Protein AF-A0A6G2BEC1-F1 (afdb_monomer)

pLDDT: mean 71.06, std 17.87, range [38.22, 97.0]

Solvent-accessible surface area (backbone atoms only — not comparable to full-atom values): 9741 Å² total; per-residue (Å²): 133,84,81,59,76,64,67,96,44,61,71,47,53,43,40,45,74,67,44,80,88,47,57,68,67,58,28,52,50,27,42,54,54,52,52,55,36,62,70,70,45,66,84,81,49,93,84,61,87,52,96,87,49,75,90,72,86,74,80,74,70,57,98,81,68,66,78,79,76,68,83,89,60,81,77,82,73,84,71,79,84,70,81,82,57,78,73,52,73,77,75,65,71,73,71,75,52,102,78,76,65,60,78,95,45,37,67,61,53,50,7,46,52,40,38,52,41,49,74,70,67,50,54,59,65,59,49,4,60,76,69,72,50,50,51,66,56,39,50,52,26,31,52,52,39,50,53,55,61,76,75,103

Organism: NCBI:txid2569853

Mean predicted aligned error: 18.86 Å

Foldseek 3Di:
DDDQLCPPPVVLVCLQPPPPVDDPVSNVVSVVVVVVSVVPGDPPHLPDDDPPDDDDPDPPQPPPDDPPPPVPDDDDPPDPDDPDDPVVVVVPPPCPDPPDDDPVCPLVVLLVQLLVCVVVVHDLVVSCVVSVHDSVSSVVSPVVNVVVVVVD

Radius of gyration: 20.48 Å; Cα contacts (8 Å, |Δi|>4): 70; chains: 1; bounding box: 47×39×51 Å

Structure (mmCIF, N/CA/C/O backbone):
data_AF-A0A6G2BEC1-F1
#
_entry.id   AF-A0A6G2BEC1-F1
#
loop_
_atom_site.group_PDB
_atom_site.id
_atom_site.type_symbol
_atom_site.label_atom_id
_atom_site.label_alt_id
_atom_site.label_comp_id
_atom_site.label_asym_id
_atom_site.label_entity_id
_atom_site.label_seq_id
_atom_site.pdbx_PDB_ins_code
_atom_site.Cartn_x
_atom_site.Cartn_y
_atom_site.Cartn_z
_atom_site.occupancy
_atom_site.B_iso_or_equiv
_atom_site.auth_seq_id
_atom_site.auth_comp_id
_atom_site.auth_asym_id
_atom_site.auth_atom_id
_atom_site.pdbx_PDB_model_num
ATOM 1 N N . MET A 1 1 ? -15.471 -15.749 -21.052 1.00 51.75 1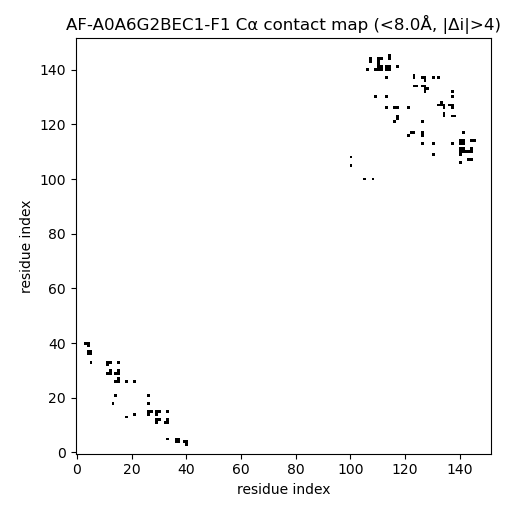 MET A N 1
ATOM 2 C CA . MET A 1 1 ? -14.746 -14.641 -20.395 1.00 51.75 1 MET A CA 1
ATOM 3 C C . MET A 1 1 ? -13.884 -13.970 -21.446 1.00 51.75 1 MET A C 1
ATOM 5 O O . MET A 1 1 ? -13.100 -14.661 -22.083 1.00 51.75 1 MET A O 1
ATOM 9 N N . THR A 1 2 ? -14.084 -12.681 -21.705 1.00 59.41 2 THR A N 1
ATOM 10 C CA . THR A 1 2 ? -13.278 -11.936 -22.682 1.00 59.41 2 THR A CA 1
ATOM 11 C C . THR A 1 2 ? -11.898 -11.697 -22.080 1.00 59.41 2 THR A C 1
ATOM 13 O O . THR A 1 2 ? -11.799 -11.096 -21.013 1.00 59.41 2 THR A O 1
ATOM 16 N N . ALA A 1 3 ? -10.842 -12.207 -22.717 1.00 72.00 3 ALA A N 1
ATOM 17 C CA . ALA A 1 3 ? -9.478 -11.993 -22.247 1.00 72.00 3 ALA A CA 1
ATOM 18 C C . ALA A 1 3 ? -9.148 -10.494 -22.296 1.00 72.00 3 ALA A C 1
ATOM 20 O O . ALA A 1 3 ? -9.329 -9.850 -23.332 1.00 72.00 3 ALA A O 1
ATOM 21 N N . LEU A 1 4 ? -8.689 -9.932 -21.177 1.00 77.44 4 LEU A N 1
ATOM 22 C CA . LEU A 1 4 ? -8.288 -8.530 -21.134 1.00 77.44 4 LEU A CA 1
ATOM 23 C C . LEU A 1 4 ? -6.992 -8.341 -21.934 1.00 77.44 4 LEU A C 1
ATOM 25 O O . LEU A 1 4 ? -6.075 -9.157 -21.815 1.00 77.44 4 LEU A O 1
ATOM 29 N N . PRO A 1 5 ? -6.856 -7.245 -22.694 1.00 77.44 5 PRO A N 1
ATOM 30 C CA . PRO A 1 5 ? -5.678 -6.994 -23.525 1.00 77.44 5 PRO A CA 1
ATOM 31 C C . PRO A 1 5 ? -4.379 -6.795 -22.721 1.00 77.44 5 PRO A C 1
ATOM 33 O O . PRO A 1 5 ? -3.290 -6.890 -23.290 1.00 77.44 5 PRO A O 1
ATOM 36 N N . CYS A 1 6 ? -4.477 -6.533 -21.413 1.00 77.81 6 CYS A N 1
ATOM 37 C CA . CYS A 1 6 ? -3.341 -6.404 -20.499 1.00 77.81 6 CYS A CA 1
ATOM 38 C C . CYS A 1 6 ? -2.816 -7.745 -19.946 1.00 77.81 6 CYS A C 1
ATOM 40 O O . CYS A 1 6 ? -1.670 -7.801 -19.495 1.00 77.81 6 CYS A O 1
ATOM 42 N N . VAL A 1 7 ? -3.604 -8.827 -19.997 1.00 80.62 7 VAL A N 1
ATOM 43 C CA . VAL A 1 7 ? -3.214 -10.136 -19.446 1.00 80.62 7 VAL A CA 1
ATOM 44 C C . VAL A 1 7 ? -2.067 -10.735 -20.269 1.00 80.62 7 VAL A C 1
ATOM 46 O O . VAL A 1 7 ? -2.092 -10.722 -21.498 1.00 80.62 7 VAL A O 1
ATOM 49 N N . GLY A 1 8 ? -1.036 -11.242 -19.583 1.00 76.56 8 GLY A N 1
ATOM 50 C CA . GLY A 1 8 ? 0.147 -11.850 -20.208 1.00 76.56 8 GLY A CA 1
ATOM 51 C C . GLY A 1 8 ? 1.211 -10.859 -20.700 1.00 76.56 8 GLY A C 1
ATOM 52 O O . GLY A 1 8 ? 2.148 -11.264 -21.380 1.00 76.56 8 GLY A O 1
ATOM 53 N N . ARG A 1 9 ? 1.093 -9.564 -20.372 1.00 81.31 9 ARG A N 1
ATOM 54 C CA . ARG A 1 9 ? 2.046 -8.516 -20.792 1.00 81.31 9 ARG A CA 1
ATOM 55 C C . ARG A 1 9 ? 2.834 -7.901 -19.631 1.00 81.31 9 ARG A C 1
ATOM 57 O O . ARG A 1 9 ? 3.241 -6.748 -19.733 1.00 81.31 9 ARG A O 1
ATOM 64 N N . SER A 1 10 ? 3.068 -8.653 -18.553 1.00 76.19 10 SER A N 1
ATOM 65 C CA . SER A 1 10 ? 3.787 -8.191 -17.349 1.00 76.19 10 SER A CA 1
ATOM 66 C C . SER A 1 10 ? 5.117 -7.510 -17.676 1.00 76.19 10 SER A C 1
ATOM 68 O O . SER A 1 10 ? 5.327 -6.382 -17.253 1.00 76.19 10 SER A O 1
ATOM 70 N N . ALA A 1 11 ? 5.927 -8.092 -18.565 1.00 75.56 11 ALA A N 1
ATOM 71 C CA . ALA A 1 11 ? 7.211 -7.518 -18.982 1.00 75.56 11 ALA A CA 1
ATOM 72 C C . ALA A 1 11 ? 7.110 -6.093 -19.571 1.00 75.56 11 ALA A C 1
ATOM 74 O O . ALA A 1 11 ? 8.042 -5.300 -19.455 1.00 75.56 11 ALA A O 1
ATOM 75 N N . LEU A 1 12 ? 5.984 -5.744 -20.207 1.00 79.38 12 LEU A N 1
ATOM 76 C CA . LEU A 1 12 ? 5.746 -4.391 -20.714 1.00 79.38 12 LEU A CA 1
ATOM 77 C C . LEU A 1 12 ? 5.494 -3.403 -19.566 1.00 79.38 12 LEU A C 1
ATOM 79 O O . LEU A 1 12 ? 5.990 -2.278 -19.604 1.00 79.38 12 LEU A O 1
ATOM 83 N N . TYR A 1 13 ? 4.715 -3.819 -18.567 1.00 75.81 13 TYR A N 1
ATOM 84 C CA . TYR A 1 13 ? 4.423 -3.010 -17.386 1.00 75.81 13 TYR A CA 1
ATOM 85 C C . TYR A 1 13 ? 5.652 -2.888 -16.483 1.00 75.81 13 TYR A C 1
ATOM 87 O O . TYR A 1 13 ? 5.923 -1.791 -16.003 1.00 75.81 13 TYR A O 1
ATOM 95 N N . ASP A 1 14 ? 6.448 -3.949 -16.352 1.00 77.38 14 ASP A N 1
ATOM 96 C CA . ASP A 1 14 ? 7.694 -3.931 -15.584 1.00 77.38 14 ASP A CA 1
ATOM 97 C C . ASP A 1 14 ? 8.700 -2.941 -16.178 1.00 77.38 14 ASP A C 1
ATOM 99 O O . ASP A 1 14 ? 9.251 -2.096 -15.474 1.00 77.38 14 ASP A O 1
ATOM 103 N N . LEU A 1 15 ? 8.854 -2.962 -17.505 1.00 71.94 15 LEU A N 1
ATOM 104 C CA . LEU A 1 15 ? 9.692 -2.011 -18.231 1.00 71.94 15 LEU A CA 1
ATOM 105 C C . LEU A 1 15 ? 9.184 -0.563 -18.120 1.00 71.94 15 LEU A C 1
ATOM 107 O O . LEU A 1 15 ? 9.977 0.374 -18.093 1.00 71.94 15 LEU A O 1
ATOM 111 N N . ALA A 1 16 ? 7.866 -0.357 -18.080 1.00 73.94 16 ALA A N 1
ATOM 112 C CA . ALA A 1 16 ? 7.279 0.976 -17.960 1.00 73.94 16 ALA A CA 1
ATOM 113 C C . ALA A 1 16 ? 7.420 1.558 -16.539 1.00 73.94 16 ALA A C 1
ATOM 115 O O . ALA A 1 16 ? 7.640 2.767 -16.393 1.00 73.94 16 ALA A O 1
ATOM 116 N N . LEU A 1 17 ? 7.276 0.712 -15.512 1.00 73.19 17 LEU A N 1
ATOM 117 C CA . LEU A 1 17 ? 7.116 1.119 -14.114 1.00 73.19 17 LEU A CA 1
ATOM 118 C C . LEU A 1 17 ? 8.383 0.974 -13.265 1.00 73.19 17 LEU A C 1
ATOM 120 O O . LEU A 1 17 ? 8.580 1.803 -12.380 1.00 73.19 17 LEU A O 1
ATOM 124 N N . PHE A 1 18 ? 9.220 -0.038 -13.509 1.00 67.44 18 PHE A N 1
ATOM 125 C CA . PHE A 1 18 ? 10.272 -0.445 -12.566 1.00 67.44 18 PHE A CA 1
ATOM 126 C C . PHE A 1 18 ? 11.694 -0.413 -13.139 1.00 67.44 18 PHE A C 1
ATOM 128 O O . PHE A 1 18 ? 12.648 -0.272 -12.380 1.00 67.44 18 PHE A O 1
ATOM 135 N N . GLU A 1 19 ? 11.864 -0.499 -14.457 1.00 71.50 19 GLU A N 1
ATOM 136 C CA . GLU A 1 19 ? 13.191 -0.473 -15.090 1.00 71.50 19 GLU A CA 1
ATOM 137 C C . GLU A 1 19 ? 13.655 0.980 -15.334 1.00 71.50 19 GLU A C 1
ATOM 139 O O . GLU A 1 19 ? 13.596 1.508 -16.446 1.00 71.50 19 GLU A O 1
ATOM 144 N N . GLU A 1 20 ? 14.093 1.665 -14.272 1.00 66.50 20 GLU A N 1
ATOM 145 C CA . GLU A 1 20 ? 14.570 3.060 -14.337 1.00 66.50 20 GLU A CA 1
ATOM 146 C C . GLU A 1 20 ? 15.884 3.226 -15.116 1.00 66.50 20 GLU A C 1
ATOM 148 O O . GLU A 1 20 ? 16.117 4.289 -15.696 1.00 66.50 20 GLU A O 1
ATOM 153 N N . ASP A 1 21 ? 16.697 2.167 -15.170 1.00 72.44 21 ASP A N 1
ATOM 154 C CA . ASP A 1 21 ? 17.956 2.102 -15.923 1.00 72.44 21 ASP A CA 1
ATOM 155 C C . ASP A 1 21 ? 17.755 1.738 -17.407 1.00 72.44 21 ASP A C 1
ATOM 157 O O . ASP A 1 21 ? 18.717 1.721 -18.182 1.00 72.44 21 ASP A O 1
ATOM 161 N N . ALA A 1 22 ? 16.517 1.448 -17.827 1.00 72.44 22 ALA A N 1
ATOM 162 C CA . ALA A 1 22 ? 16.210 1.207 -19.230 1.00 72.44 22 ALA A CA 1
ATOM 163 C C . ALA A 1 22 ? 16.460 2.460 -20.077 1.00 72.44 22 ALA A C 1
ATOM 165 O O . ALA A 1 22 ? 16.353 3.599 -19.613 1.00 72.44 22 ALA A O 1
ATOM 166 N N . ASP A 1 23 ? 16.734 2.251 -21.367 1.00 83.31 23 ASP A N 1
ATOM 167 C CA . ASP A 1 23 ? 16.837 3.357 -22.313 1.00 83.31 23 ASP A CA 1
ATOM 168 C C . ASP A 1 23 ? 15.563 4.234 -22.241 1.00 83.31 23 ASP A C 1
ATOM 170 O O . ASP A 1 23 ? 14.445 3.712 -22.355 1.00 83.31 23 ASP A O 1
ATOM 174 N N . PRO A 1 24 ? 15.685 5.566 -22.071 1.00 79.44 24 PRO A N 1
ATOM 175 C CA . PRO A 1 24 ? 14.527 6.435 -21.881 1.00 79.44 24 PRO A CA 1
ATOM 176 C C . PRO A 1 24 ? 13.504 6.357 -23.016 1.00 79.44 24 PRO A C 1
ATOM 178 O O . PRO A 1 24 ? 12.306 6.490 -22.771 1.00 79.44 24 PRO A O 1
ATOM 181 N N . ARG A 1 25 ? 13.939 6.115 -24.261 1.00 81.62 25 ARG A N 1
ATOM 182 C CA . ARG A 1 25 ? 13.023 5.971 -25.402 1.00 81.62 25 ARG A CA 1
ATOM 183 C C . ARG A 1 25 ? 12.295 4.639 -25.337 1.00 81.62 25 ARG A C 1
ATOM 185 O O . ARG A 1 25 ? 11.096 4.592 -25.604 1.00 81.62 25 ARG A O 1
ATOM 192 N N . GLN A 1 26 ? 12.995 3.577 -24.955 1.00 80.00 26 GLN A N 1
ATOM 193 C CA . GLN A 1 26 ? 12.409 2.256 -24.755 1.00 80.00 26 GLN A CA 1
ATOM 194 C C . GLN A 1 26 ? 11.353 2.275 -23.640 1.00 80.00 26 GLN A C 1
ATOM 196 O O . GLN A 1 26 ? 10.243 1.775 -23.834 1.00 80.00 26 GLN A O 1
ATOM 201 N N . ARG A 1 27 ? 11.651 2.928 -22.512 1.00 81.00 27 ARG A N 1
ATOM 202 C CA . ARG A 1 27 ? 10.700 3.122 -21.410 1.00 81.00 27 ARG A CA 1
ATOM 203 C C . ARG A 1 27 ? 9.499 3.970 -21.831 1.00 81.00 27 ARG A C 1
ATOM 205 O O . ARG A 1 27 ? 8.358 3.568 -21.614 1.00 81.00 27 ARG A O 1
ATOM 212 N N . GLN A 1 28 ? 9.729 5.097 -22.507 1.00 80.44 28 GLN A N 1
ATOM 213 C CA . GLN A 1 28 ? 8.659 5.943 -23.052 1.00 80.44 28 GLN A CA 1
ATOM 214 C C . GLN A 1 28 ? 7.742 5.140 -23.993 1.00 80.44 28 GLN A C 1
ATOM 216 O O . GLN A 1 28 ? 6.516 5.229 -23.916 1.00 80.44 28 GLN A O 1
ATOM 221 N N . GLN A 1 29 ? 8.317 4.302 -24.858 1.00 84.50 29 GLN A N 1
ATOM 222 C CA . GLN A 1 29 ? 7.558 3.442 -25.762 1.00 84.50 29 GLN A CA 1
ATOM 223 C C . GLN A 1 29 ? 6.752 2.372 -25.010 1.00 84.50 29 GLN A C 1
ATOM 225 O O . GLN A 1 29 ? 5.613 2.093 -25.393 1.00 84.50 29 GLN A O 1
ATOM 230 N N . ALA A 1 30 ? 7.305 1.795 -23.940 1.00 80.88 30 ALA A N 1
ATOM 231 C CA . ALA A 1 30 ? 6.597 0.854 -23.075 1.00 80.88 30 ALA A CA 1
ATOM 232 C C . ALA A 1 30 ? 5.389 1.516 -22.395 1.00 80.88 30 ALA A C 1
ATOM 234 O O . ALA A 1 30 ? 4.290 0.964 -22.444 1.00 80.88 30 ALA A O 1
ATOM 235 N N . VAL A 1 31 ? 5.551 2.743 -21.885 1.00 81.31 31 VAL A N 1
ATOM 236 C CA . VAL A 1 31 ? 4.457 3.551 -21.316 1.00 81.31 31 VAL A CA 1
ATOM 237 C C . VAL A 1 31 ? 3.352 3.795 -22.347 1.00 81.31 31 VAL A C 1
ATOM 239 O O . VAL A 1 31 ? 2.183 3.530 -22.069 1.00 81.31 31 VAL A O 1
ATOM 242 N N . HIS A 1 32 ? 3.695 4.239 -23.561 1.00 83.44 32 HIS A N 1
ATOM 243 C CA . HIS A 1 32 ? 2.697 4.474 -24.612 1.00 83.44 32 HIS A CA 1
ATOM 244 C C . HIS A 1 32 ? 1.949 3.196 -25.009 1.00 83.44 32 HIS A C 1
ATOM 246 O O . HIS A 1 32 ? 0.730 3.217 -25.184 1.00 83.44 32 HIS A O 1
ATOM 252 N N . ARG A 1 33 ? 2.658 2.067 -25.116 1.00 82.69 33 ARG A N 1
ATOM 253 C CA . ARG A 1 33 ? 2.047 0.765 -25.409 1.00 82.69 33 ARG A CA 1
ATOM 254 C C . ARG A 1 33 ? 1.130 0.298 -24.277 1.00 82.69 33 ARG A C 1
ATOM 256 O O . ARG A 1 33 ? 0.053 -0.214 -24.563 1.00 82.69 33 ARG A O 1
ATOM 263 N N . ALA A 1 34 ? 1.518 0.502 -23.019 1.00 81.75 34 ALA A N 1
ATOM 264 C CA . ALA A 1 34 ? 0.703 0.149 -21.859 1.00 81.75 34 ALA A CA 1
ATOM 265 C C . ALA A 1 34 ? -0.583 0.988 -21.812 1.00 81.75 34 ALA A C 1
ATOM 267 O O . ALA A 1 34 ? -1.672 0.445 -21.634 1.00 81.75 34 ALA A O 1
ATOM 268 N N . ALA A 1 35 ? -0.472 2.295 -22.066 1.00 82.25 35 ALA A N 1
ATOM 269 C CA . ALA A 1 35 ? -1.615 3.200 -22.135 1.00 82.25 35 ALA A CA 1
ATOM 270 C C . ALA A 1 35 ? -2.597 2.816 -23.255 1.00 82.25 35 ALA A C 1
ATOM 272 O O . ALA A 1 35 ? -3.804 2.782 -23.025 1.00 82.25 35 ALA A O 1
ATOM 273 N N . ALA A 1 36 ? -2.091 2.463 -24.442 1.00 83.56 36 ALA A N 1
ATOM 274 C CA . ALA A 1 36 ? -2.922 2.021 -25.563 1.00 83.56 36 ALA A CA 1
ATOM 275 C C . ALA A 1 36 ? -3.707 0.736 -25.247 1.00 83.56 36 ALA A C 1
ATOM 277 O O . ALA A 1 36 ? -4.865 0.608 -25.638 1.00 83.56 36 ALA A O 1
ATOM 278 N N . LEU A 1 37 ? -3.107 -0.199 -24.503 1.00 83.25 37 LEU A N 1
ATOM 279 C CA . LEU A 1 37 ? -3.792 -1.420 -24.070 1.00 83.25 37 LEU A CA 1
ATOM 280 C C . LEU A 1 37 ? -4.893 -1.128 -23.057 1.00 83.25 37 LEU A C 1
ATOM 282 O O . LEU A 1 37 ? -5.993 -1.657 -23.186 1.00 83.25 37 LEU A O 1
ATOM 286 N N . CYS A 1 38 ? -4.618 -0.250 -22.092 1.00 78.50 38 CYS A N 1
ATOM 287 C CA . CYS A 1 38 ? -5.615 0.173 -21.115 1.00 78.50 38 CYS A CA 1
ATOM 288 C C . CYS A 1 38 ? -6.781 0.934 -21.764 1.00 78.50 38 CYS A C 1
ATOM 290 O O . CYS A 1 38 ? -7.916 0.783 -21.320 1.00 78.50 38 CYS A O 1
ATOM 292 N N . ALA A 1 39 ? -6.531 1.711 -22.823 1.00 78.94 39 ALA A N 1
ATOM 293 C CA . ALA A 1 39 ? -7.576 2.415 -23.569 1.00 78.94 39 ALA A CA 1
ATOM 294 C C . ALA A 1 39 ? -8.510 1.467 -24.347 1.00 78.94 39 ALA A C 1
ATOM 296 O O . ALA A 1 39 ? -9.657 1.818 -24.605 1.00 78.94 39 ALA A O 1
ATOM 297 N N . GLY A 1 40 ? -8.033 0.270 -24.707 1.00 75.69 40 GLY A N 1
ATOM 298 C CA . GLY A 1 40 ? -8.823 -0.767 -25.378 1.00 75.69 40 GLY A CA 1
ATOM 299 C C . GLY A 1 40 ? -9.560 -1.723 -24.434 1.00 75.69 40 GLY A C 1
ATOM 300 O O . GLY A 1 40 ? -10.223 -2.643 -24.911 1.00 75.69 40 GLY A O 1
ATOM 301 N N . CYS A 1 41 ? -9.433 -1.558 -23.112 1.00 78.75 41 CYS A N 1
ATOM 302 C CA . CYS A 1 41 ? -10.128 -2.410 -22.149 1.00 78.75 41 CYS A CA 1
ATOM 303 C C . CYS A 1 41 ? -11.631 -2.084 -22.088 1.00 78.75 41 CYS A C 1
ATOM 305 O O . CYS A 1 41 ? -12.001 -0.907 -22.101 1.00 78.75 41 CYS A O 1
ATOM 307 N N . PRO A 1 42 ? -12.504 -3.100 -21.935 1.00 72.94 42 PRO A N 1
ATOM 308 C CA . PRO A 1 42 ? -13.908 -2.858 -21.633 1.00 72.94 42 PRO A CA 1
ATOM 309 C C . PRO A 1 42 ? -14.039 -2.102 -20.303 1.00 72.94 42 PRO A C 1
ATOM 311 O O . PRO A 1 42 ? -13.333 -2.394 -19.335 1.00 72.94 42 PRO A O 1
ATOM 314 N N . ALA A 1 43 ? -14.944 -1.123 -20.266 1.00 67.75 43 ALA A N 1
ATOM 315 C CA . ALA A 1 43 ? -15.319 -0.420 -19.045 1.00 67.75 43 ALA A CA 1
ATOM 316 C C . ALA A 1 43 ? -16.542 -1.104 -18.399 1.00 67.75 43 ALA A C 1
ATOM 318 O O . ALA A 1 43 ? -17.511 -1.362 -19.117 1.00 67.75 43 ALA A O 1
ATOM 319 N N . PRO A 1 44 ? -16.548 -1.363 -17.075 1.00 70.38 44 PRO A N 1
ATOM 320 C CA . PRO A 1 44 ? -15.468 -1.142 -16.107 1.00 70.38 44 PRO A CA 1
ATOM 321 C C . PRO A 1 44 ? -14.344 -2.185 -16.230 1.00 70.38 44 PRO A C 1
ATOM 323 O O . PRO A 1 44 ? -14.599 -3.368 -16.437 1.00 70.38 44 PRO A O 1
ATOM 326 N N . CYS A 1 45 ? -13.091 -1.746 -16.072 1.00 73.25 45 CYS A N 1
ATOM 327 C CA . CYS A 1 45 ? -11.943 -2.650 -16.100 1.00 73.25 45 CYS A CA 1
ATOM 328 C C . CYS A 1 45 ? -11.855 -3.401 -14.761 1.00 73.25 45 CYS A C 1
ATOM 330 O O . CYS A 1 45 ? -11.587 -2.759 -13.742 1.00 73.25 45 CYS A O 1
ATOM 332 N N . PRO A 1 46 ? -12.002 -4.737 -14.742 1.00 67.88 46 PRO A N 1
ATOM 333 C CA . PRO A 1 46 ? -11.963 -5.518 -13.511 1.00 67.88 46 PRO A CA 1
ATOM 334 C C . PRO A 1 46 ? -10.550 -5.646 -12.936 1.00 67.88 46 PRO A C 1
ATOM 336 O O . PRO A 1 46 ? -10.400 -6.303 -11.924 1.00 67.88 46 PRO A O 1
ATOM 339 N N . GLU A 1 47 ? -9.523 -5.030 -13.529 1.00 71.25 47 GLU A N 1
ATOM 340 C CA . GLU A 1 47 ? -8.156 -4.936 -12.979 1.00 71.25 47 GLU A CA 1
ATOM 341 C C . GLU A 1 47 ? -7.812 -3.530 -12.474 1.00 71.25 47 GLU A C 1
ATOM 343 O O . GLU A 1 47 ? -6.781 -3.320 -11.839 1.00 71.25 47 GLU A O 1
ATOM 348 N N . LYS A 1 48 ? -8.671 -2.539 -12.737 1.00 68.19 48 LYS A N 1
ATOM 349 C CA . LYS A 1 48 ? -8.464 -1.174 -12.259 1.00 68.19 48 LYS A CA 1
ATOM 350 C C . LYS A 1 48 ? -9.070 -1.041 -10.866 1.00 68.19 48 LYS A C 1
ATOM 352 O O . LYS A 1 48 ? -10.268 -1.246 -10.697 1.00 68.19 48 LYS A O 1
ATOM 357 N N . VAL A 1 49 ? -8.251 -0.668 -9.887 1.00 61.47 49 VAL A N 1
ATOM 358 C CA . VAL A 1 49 ? -8.724 -0.295 -8.549 1.00 61.47 49 VAL A CA 1
ATOM 359 C C . VAL A 1 49 ? -9.142 1.178 -8.586 1.00 61.47 49 VAL A C 1
ATOM 361 O O . VAL A 1 49 ? -8.333 2.060 -8.872 1.00 61.47 49 VAL A O 1
ATOM 364 N N . THR A 1 50 ? -10.426 1.436 -8.371 1.00 63.50 50 THR A N 1
ATOM 365 C CA . THR A 1 50 ? -11.056 2.764 -8.275 1.00 63.50 50 THR A CA 1
ATOM 366 C C . THR A 1 50 ? -11.766 2.903 -6.930 1.00 63.50 50 THR A C 1
ATOM 368 O O . THR A 1 50 ? -11.955 1.903 -6.247 1.00 63.50 50 THR A O 1
ATOM 371 N N . ALA A 1 51 ? -12.209 4.111 -6.568 1.00 53.25 51 ALA A N 1
ATOM 372 C CA . ALA A 1 51 ? -12.982 4.334 -5.338 1.00 53.25 51 ALA A CA 1
ATOM 373 C C . ALA A 1 51 ? -14.267 3.482 -5.265 1.00 53.25 51 ALA A C 1
ATOM 375 O O . ALA A 1 51 ? -14.669 3.081 -4.181 1.00 53.25 51 ALA A O 1
ATOM 376 N N . ASP A 1 52 ? -14.856 3.146 -6.417 1.00 53.28 52 ASP A N 1
ATOM 377 C CA . ASP A 1 52 ? -16.057 2.304 -6.512 1.00 53.28 52 ASP A CA 1
ATOM 378 C C . ASP A 1 52 ? -15.745 0.797 -6.606 1.00 53.28 52 ASP A C 1
ATOM 380 O O . ASP A 1 52 ? -16.642 -0.025 -6.800 1.00 53.28 52 ASP A O 1
ATOM 384 N N . SER A 1 53 ? -14.469 0.401 -6.541 1.00 66.06 53 SER A N 1
ATOM 385 C CA . SER A 1 53 ? -14.100 -1.014 -6.559 1.00 66.06 53 SER A CA 1
ATOM 386 C C . SER A 1 53 ? -14.445 -1.664 -5.221 1.00 66.06 53 SER A C 1
ATOM 388 O O . SER A 1 53 ? -14.072 -1.156 -4.168 1.00 66.06 53 SER A O 1
ATOM 390 N N . GLY A 1 54 ? -15.109 -2.822 -5.262 1.00 61.59 54 GLY A N 1
ATOM 391 C CA . GLY A 1 54 ? -15.315 -3.636 -4.065 1.00 61.59 54 GLY A CA 1
ATOM 392 C C . GLY A 1 54 ? -13.984 -4.060 -3.420 1.00 61.59 54 GLY A C 1
ATOM 393 O O . GLY A 1 54 ? -12.959 -4.115 -4.113 1.00 61.59 54 GLY A O 1
ATOM 394 N N . PRO A 1 55 ? -13.982 -4.367 -2.110 1.00 58.22 55 PRO A N 1
ATOM 395 C CA . PRO A 1 55 ? -12.784 -4.797 -1.397 1.00 58.22 55 PRO A CA 1
ATOM 396 C C . PRO A 1 55 ? -12.174 -6.026 -2.080 1.00 58.22 55 PRO A C 1
ATOM 398 O O . PRO A 1 55 ? -12.870 -7.004 -2.356 1.00 58.22 55 PRO A O 1
ATOM 401 N N . ARG A 1 56 ? -10.872 -5.964 -2.381 1.00 61.84 56 ARG A N 1
ATOM 402 C CA . ARG A 1 56 ? -10.117 -7.113 -2.887 1.00 61.84 56 ARG A CA 1
ATOM 403 C C . ARG A 1 56 ? -9.417 -7.807 -1.740 1.00 61.84 56 ARG A C 1
ATOM 405 O O . ARG A 1 56 ? -8.824 -7.155 -0.885 1.00 61.84 56 ARG A O 1
ATOM 412 N N . GLU A 1 57 ? -9.433 -9.129 -1.785 1.00 51.59 57 GLU A N 1
ATOM 413 C CA . GLU A 1 57 ? -8.550 -9.945 -0.973 1.00 51.59 57 GLU A CA 1
ATOM 414 C C . GLU A 1 57 ? -7.106 -9.661 -1.408 1.00 51.59 57 GLU A C 1
ATOM 416 O O . GLU A 1 57 ? -6.671 -10.029 -2.502 1.00 51.59 57 GLU A O 1
ATOM 421 N N . LEU A 1 58 ? -6.379 -8.908 -0.584 1.00 48.94 58 LEU A N 1
ATOM 422 C CA . LEU A 1 58 ? -4.935 -8.814 -0.707 1.00 48.94 58 LEU A CA 1
ATOM 423 C C . LEU A 1 58 ? -4.384 -10.141 -0.205 1.00 48.94 58 LEU A C 1
ATOM 425 O O . LEU A 1 58 ? -4.410 -10.408 0.994 1.00 48.94 58 LEU A O 1
ATOM 429 N N . VAL A 1 59 ? -3.873 -10.962 -1.119 1.00 54.59 59 VAL A N 1
ATOM 430 C CA . VAL A 1 59 ? -2.972 -12.044 -0.732 1.00 54.59 59 VAL A CA 1
ATOM 431 C C . VAL A 1 59 ? -1.725 -11.360 -0.182 1.00 54.59 59 VAL A C 1
ATOM 433 O O . VAL A 1 59 ? -0.866 -10.900 -0.937 1.00 54.59 59 VAL A O 1
ATOM 436 N N . LEU A 1 60 ? -1.682 -11.200 1.141 1.00 46.94 60 LEU A N 1
ATOM 437 C CA . LEU A 1 60 ? -0.468 -10.854 1.857 1.00 46.94 60 LEU A CA 1
ATOM 438 C C . LEU A 1 60 ? 0.535 -11.948 1.521 1.00 46.94 60 LEU A C 1
ATOM 440 O O . LEU A 1 60 ? 0.367 -13.101 1.908 1.00 46.94 60 LEU A O 1
ATOM 444 N N . LEU A 1 61 ? 1.528 -11.578 0.718 1.00 50.22 61 LEU A N 1
ATOM 445 C CA . LEU A 1 61 ? 2.677 -12.426 0.468 1.00 50.22 61 LEU A CA 1
ATOM 446 C C . LEU A 1 61 ? 3.256 -12.810 1.829 1.00 50.22 61 LEU A C 1
ATOM 448 O O . LEU A 1 61 ? 3.403 -11.942 2.697 1.00 50.22 61 LEU A O 1
ATOM 452 N N . GLU A 1 62 ? 3.515 -14.102 2.026 1.00 50.03 62 GLU A N 1
ATOM 453 C CA . GLU A 1 62 ? 4.095 -14.584 3.276 1.00 50.03 62 GLU A CA 1
ATOM 454 C C . GLU A 1 62 ? 5.410 -13.830 3.564 1.00 50.03 62 GLU A C 1
ATOM 456 O O . GLU A 1 62 ? 6.077 -13.380 2.625 1.00 50.03 62 GLU A O 1
ATOM 461 N N . PRO A 1 63 ? 5.794 -13.633 4.837 1.00 50.72 63 PRO A N 1
ATOM 462 C CA . PRO A 1 63 ? 6.993 -12.869 5.201 1.00 50.72 63 PRO A CA 1
ATOM 463 C C . PRO A 1 63 ? 8.292 -13.369 4.544 1.00 50.72 63 PRO A C 1
ATOM 465 O O . PRO A 1 63 ? 9.253 -12.615 4.412 1.00 50.72 63 PRO A O 1
ATOM 468 N N . ASP A 1 64 ? 8.317 -14.636 4.144 1.00 49.72 64 ASP A N 1
ATOM 469 C CA . ASP A 1 64 ? 9.395 -15.352 3.468 1.00 49.72 64 ASP A CA 1
ATOM 470 C C . ASP A 1 64 ? 9.154 -15.546 1.962 1.00 49.72 64 ASP A C 1
ATOM 472 O O . ASP A 1 64 ? 9.968 -16.175 1.281 1.00 49.72 64 ASP A O 1
ATOM 476 N N . TRP A 1 65 ? 8.071 -14.985 1.412 1.00 52.94 65 TRP A N 1
ATOM 477 C CA . TRP A 1 65 ? 7.815 -15.031 -0.018 1.00 52.94 65 TRP A CA 1
ATOM 478 C C . TRP A 1 65 ? 8.931 -14.299 -0.759 1.00 52.94 65 TRP A C 1
ATOM 480 O O . TRP A 1 65 ? 9.062 -13.073 -0.728 1.00 52.94 65 TRP A O 1
ATOM 490 N N . MET A 1 66 ? 9.741 -15.083 -1.459 1.00 38.50 66 MET A N 1
ATOM 491 C CA . MET A 1 66 ? 10.779 -14.601 -2.348 1.00 38.50 66 MET A CA 1
ATOM 492 C C . MET A 1 66 ? 10.286 -14.843 -3.777 1.00 38.50 66 MET A C 1
ATOM 494 O O . MET A 1 66 ? 9.895 -15.974 -4.090 1.00 38.50 66 MET A O 1
ATOM 498 N N . PRO A 1 67 ? 10.263 -13.825 -4.660 1.00 47.84 67 PRO A N 1
ATOM 499 C CA . PRO A 1 67 ? 9.915 -14.061 -6.053 1.00 47.84 67 PRO A CA 1
ATOM 500 C C . PRO A 1 67 ? 10.852 -15.142 -6.609 1.00 47.84 67 PRO A C 1
ATOM 502 O O . PRO A 1 67 ? 12.027 -15.170 -6.220 1.00 47.84 67 PRO A O 1
ATOM 505 N N . PRO A 1 68 ? 10.369 -16.037 -7.492 1.00 49.53 68 PRO A N 1
ATOM 506 C CA . PRO A 1 68 ? 11.217 -17.065 -8.077 1.00 49.53 68 PRO A CA 1
ATOM 507 C C . PRO A 1 68 ? 12.474 -16.400 -8.632 1.00 49.53 68 PRO A C 1
ATOM 509 O O . PRO A 1 68 ? 12.388 -15.378 -9.325 1.00 49.53 68 PRO A O 1
ATOM 512 N N . ALA A 1 69 ? 13.638 -16.947 -8.269 1.00 50.75 69 ALA A N 1
ATOM 513 C CA . ALA A 1 69 ? 14.911 -16.454 -8.766 1.00 50.75 69 ALA A CA 1
ATOM 514 C C . ALA A 1 69 ? 14.804 -16.336 -10.289 1.00 50.75 69 ALA A C 1
ATOM 516 O O . ALA A 1 69 ? 14.288 -17.241 -10.947 1.00 50.75 69 ALA A O 1
ATOM 517 N N . ARG A 1 70 ? 15.240 -15.202 -10.851 1.00 48.66 70 ARG A N 1
ATOM 518 C CA . ARG A 1 70 ? 15.315 -15.014 -12.303 1.00 48.66 70 ARG A CA 1
ATOM 519 C C . ARG A 1 70 ? 16.390 -15.962 -12.853 1.00 48.66 70 ARG A C 1
ATOM 521 O O . ARG A 1 70 ? 17.501 -15.529 -13.146 1.00 48.66 70 ARG A O 1
ATOM 528 N N . GLU A 1 71 ? 16.090 -17.255 -12.946 1.00 38.22 71 GLU A N 1
ATOM 529 C CA . GLU A 1 71 ? 16.978 -18.250 -13.538 1.00 38.22 71 GLU A CA 1
ATOM 530 C C . GLU A 1 71 ? 17.347 -17.785 -14.952 1.00 38.22 71 GLU A C 1
ATOM 532 O O . GLU A 1 71 ? 16.493 -17.631 -15.824 1.00 38.22 71 GLU A O 1
ATOM 537 N N . GLY A 1 72 ? 18.631 -17.483 -15.156 1.00 49.44 72 GLY A N 1
ATOM 538 C CA . GLY A 1 72 ? 19.177 -17.077 -16.451 1.00 49.44 72 GLY A CA 1
ATOM 539 C C . GLY A 1 72 ? 19.244 -15.572 -16.739 1.00 49.44 72 GLY A C 1
ATOM 540 O O . GLY A 1 72 ? 19.713 -15.216 -17.819 1.00 49.44 72 GLY A O 1
ATOM 541 N N . GLN A 1 73 ? 18.844 -14.676 -15.826 1.00 48.44 73 GLN A N 1
ATOM 542 C CA . GLN A 1 73 ? 19.119 -13.238 -15.990 1.00 48.44 73 GLN A CA 1
ATOM 543 C C . GLN A 1 73 ? 20.405 -12.836 -15.255 1.00 48.44 73 GLN A C 1
ATOM 545 O O . GLN A 1 73 ? 20.616 -13.271 -14.123 1.00 48.44 73 GLN A O 1
ATOM 550 N N . PRO A 1 74 ? 21.284 -12.023 -15.871 1.00 51.00 74 PRO A N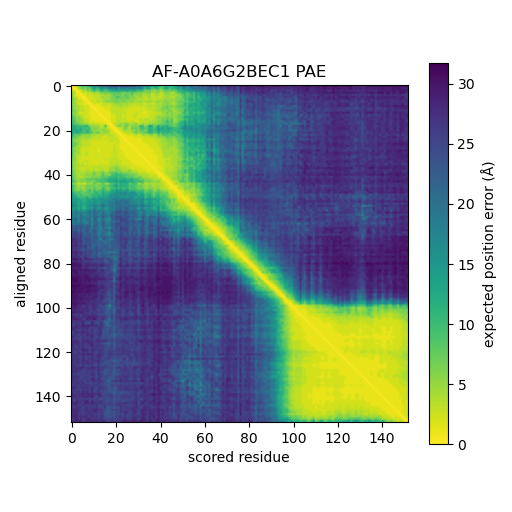 1
ATOM 551 C CA . PRO A 1 74 ? 22.516 -11.598 -15.222 1.00 51.00 74 PRO A CA 1
ATOM 552 C C . PRO A 1 74 ? 22.195 -10.772 -13.973 1.00 51.00 74 PRO A C 1
ATOM 554 O O . PRO A 1 74 ? 21.364 -9.864 -14.027 1.00 51.00 74 PRO A O 1
ATOM 557 N N . GLU A 1 75 ? 22.878 -11.063 -12.862 1.00 49.09 75 GLU A N 1
ATOM 558 C CA . GLU A 1 75 ? 22.855 -10.195 -11.684 1.00 49.09 75 GLU A CA 1
ATOM 559 C C . GLU A 1 75 ? 23.194 -8.755 -12.109 1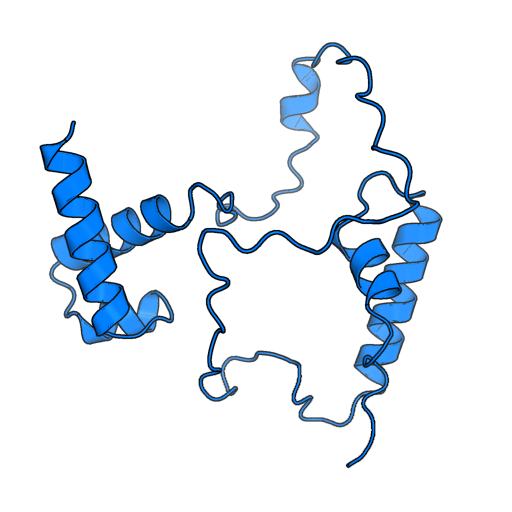.00 49.09 75 GLU A C 1
ATOM 561 O O . GLU A 1 75 ? 24.186 -8.543 -12.825 1.00 49.09 75 GLU A O 1
ATOM 566 N N . PRO A 1 76 ? 22.397 -7.752 -11.698 1.00 51.38 76 PRO A N 1
ATOM 567 C CA . PRO A 1 76 ? 22.711 -6.365 -11.994 1.00 51.38 76 PRO A CA 1
ATOM 568 C C . PRO A 1 76 ? 24.058 -6.029 -11.351 1.00 51.38 76 PRO A C 1
ATOM 570 O O . PRO A 1 76 ? 24.217 -6.055 -10.129 1.00 51.38 76 PRO A O 1
ATOM 573 N N . LYS A 1 77 ? 25.066 -5.747 -12.187 1.00 48.00 77 LYS A N 1
ATOM 574 C CA . LYS A 1 77 ? 26.409 -5.410 -11.707 1.00 48.00 77 LYS A CA 1
ATOM 575 C C . LYS A 1 77 ? 26.323 -4.173 -10.808 1.00 48.00 77 LYS A C 1
ATOM 577 O O . LYS A 1 77 ? 25.793 -3.155 -11.257 1.00 48.00 77 LYS A O 1
ATOM 582 N N . PRO A 1 78 ? 26.897 -4.201 -9.593 1.00 47.03 78 PRO A N 1
ATOM 583 C CA . PRO A 1 78 ? 26.933 -3.027 -8.736 1.00 47.03 78 PRO A CA 1
ATOM 584 C C . PRO A 1 78 ? 27.728 -1.923 -9.440 1.00 47.03 78 PRO A C 1
ATOM 586 O O . PRO A 1 78 ? 28.945 -2.016 -9.612 1.00 47.03 78 PRO A O 1
ATOM 589 N N . THR A 1 79 ? 27.044 -0.873 -9.895 1.00 50.03 79 THR A N 1
ATOM 590 C CA . THR A 1 79 ? 27.716 0.264 -10.529 1.00 50.03 79 THR A CA 1
ATOM 591 C C . THR A 1 79 ? 28.546 1.029 -9.492 1.00 50.03 79 THR A C 1
ATOM 593 O O . THR A 1 79 ? 28.081 1.233 -8.365 1.00 50.03 79 THR A O 1
ATOM 596 N N . PRO A 1 80 ? 29.764 1.486 -9.838 1.00 45.09 80 PRO A N 1
ATOM 597 C CA . PRO A 1 80 ? 30.609 2.228 -8.913 1.00 45.09 80 PRO A CA 1
ATOM 598 C C . PRO A 1 80 ? 29.904 3.514 -8.475 1.00 45.09 80 PRO A C 1
ATOM 600 O O . PRO A 1 80 ? 29.461 4.305 -9.310 1.00 45.09 80 PRO A O 1
ATOM 603 N N . ARG A 1 81 ? 29.821 3.724 -7.153 1.00 49.84 81 ARG A N 1
ATOM 604 C CA . ARG A 1 81 ? 29.246 4.917 -6.513 1.00 49.84 81 ARG A CA 1
ATOM 605 C C . ARG A 1 81 ? 29.881 6.185 -7.093 1.00 49.84 81 ARG A C 1
ATOM 607 O O . ARG A 1 81 ? 30.946 6.618 -6.651 1.00 49.84 81 ARG A O 1
ATOM 614 N N . ARG A 1 82 ? 29.234 6.811 -8.081 1.00 49.09 82 ARG A N 1
ATOM 615 C CA . ARG A 1 82 ? 29.603 8.160 -8.518 1.00 49.09 82 ARG A CA 1
ATOM 616 C C . ARG A 1 82 ? 29.360 9.108 -7.350 1.00 49.09 82 ARG A C 1
ATOM 618 O O . ARG A 1 82 ? 28.298 9.085 -6.735 1.00 49.09 82 ARG A O 1
ATOM 625 N N . LYS A 1 83 ? 30.378 9.917 -7.037 1.00 46.94 83 LYS A N 1
ATOM 626 C CA . LYS A 1 83 ? 30.349 10.924 -5.973 1.00 46.94 83 LYS A CA 1
ATOM 627 C C . LYS A 1 83 ? 29.073 11.758 -6.093 1.00 46.94 83 LYS A C 1
ATOM 629 O O . LYS A 1 83 ? 28.864 12.454 -7.084 1.00 46.94 83 LYS A O 1
ATOM 634 N N . TRP A 1 84 ? 28.234 11.634 -5.074 1.00 40.50 84 TRP A N 1
ATOM 635 C CA . TRP A 1 84 ? 26.966 12.329 -4.913 1.00 40.50 84 TRP A CA 1
ATOM 636 C C . TRP A 1 84 ? 27.261 13.825 -4.755 1.00 40.50 84 TRP A C 1
ATOM 638 O O . TRP A 1 84 ? 27.619 14.284 -3.672 1.00 40.50 84 TRP A O 1
ATOM 648 N N . SER A 1 85 ? 27.215 14.591 -5.846 1.00 50.12 85 SER A N 1
ATOM 649 C CA . SER A 1 85 ? 27.428 16.036 -5.781 1.00 50.12 85 SER A CA 1
ATOM 650 C C . SER A 1 85 ? 26.222 16.702 -5.120 1.00 50.12 85 SER A C 1
ATOM 652 O O . SER A 1 85 ? 25.069 16.457 -5.485 1.00 50.12 85 SER A O 1
ATOM 654 N N . ALA A 1 86 ? 26.503 17.536 -4.118 1.00 49.88 86 ALA A N 1
ATOM 655 C CA . ALA A 1 86 ? 25.517 18.237 -3.298 1.00 49.88 86 ALA A CA 1
ATOM 656 C C . ALA A 1 86 ? 24.505 19.059 -4.124 1.00 49.88 86 ALA A C 1
ATOM 658 O O . ALA A 1 86 ? 23.359 19.206 -3.701 1.00 49.88 86 ALA A O 1
ATOM 659 N N . ASP A 1 87 ? 24.874 19.491 -5.334 1.00 44.66 87 ASP A N 1
ATOM 660 C CA . ASP A 1 87 ? 23.995 20.226 -6.252 1.00 44.66 87 ASP A CA 1
ATOM 661 C C . ASP A 1 87 ? 22.824 19.399 -6.802 1.00 44.66 87 ASP A C 1
ATOM 663 O O . ASP A 1 87 ? 21.769 19.948 -7.121 1.00 44.66 87 ASP A O 1
ATOM 667 N N . ARG A 1 88 ? 22.932 18.063 -6.845 1.00 43.72 88 ARG A N 1
ATOM 668 C CA . ARG A 1 88 ? 21.843 17.210 -7.350 1.00 43.72 88 ARG A CA 1
ATOM 669 C C . ARG A 1 88 ? 20.741 16.943 -6.312 1.00 43.72 88 ARG A C 1
ATOM 671 O O . ARG A 1 88 ? 19.695 16.420 -6.681 1.00 43.72 88 ARG A O 1
ATOM 678 N N . ARG A 1 89 ? 20.898 17.371 -5.046 1.00 47.38 89 ARG A N 1
ATOM 679 C CA . ARG A 1 89 ? 19.783 17.365 -4.070 1.00 47.38 89 ARG A CA 1
ATOM 680 C C . ARG A 1 89 ? 18.655 18.322 -4.460 1.00 47.38 89 ARG A C 1
ATOM 682 O O . ARG A 1 89 ? 17.525 18.098 -4.051 1.00 47.38 89 ARG A O 1
ATOM 689 N N . LYS A 1 90 ? 18.940 19.364 -5.251 1.00 43.47 90 LYS A N 1
ATOM 690 C CA . LYS A 1 90 ? 17.923 20.336 -5.682 1.00 43.47 90 LYS A CA 1
ATOM 691 C C . LYS A 1 90 ? 17.204 19.968 -6.983 1.00 43.47 90 LYS A C 1
ATOM 693 O O . LYS A 1 90 ? 16.123 20.488 -7.213 1.00 43.47 90 LYS A O 1
ATOM 698 N N . ALA A 1 91 ? 17.768 19.083 -7.810 1.00 42.75 91 ALA A N 1
ATOM 699 C CA . ALA A 1 91 ? 17.267 18.821 -9.167 1.00 42.75 91 ALA A CA 1
ATOM 700 C C . ALA A 1 91 ? 16.760 17.384 -9.413 1.00 42.75 91 ALA A C 1
ATOM 702 O O . ALA A 1 91 ? 16.281 17.099 -10.504 1.00 42.75 91 ALA A O 1
ATOM 703 N N . ALA A 1 92 ? 16.837 16.486 -8.422 1.00 40.44 92 ALA A N 1
ATOM 704 C CA . ALA A 1 92 ? 16.297 15.119 -8.498 1.00 40.44 92 ALA A CA 1
ATOM 705 C C . ALA A 1 92 ? 15.032 14.909 -7.647 1.00 40.44 92 ALA A C 1
ATOM 707 O O . ALA A 1 92 ? 14.662 13.778 -7.354 1.00 40.44 92 ALA A O 1
ATOM 708 N N . ALA A 1 93 ? 14.349 15.984 -7.254 1.00 43.41 93 ALA A N 1
ATOM 709 C CA . ALA A 1 93 ? 13.022 15.884 -6.661 1.00 43.41 93 ALA A CA 1
ATOM 710 C C . ALA A 1 93 ? 11.967 15.805 -7.776 1.00 43.41 93 ALA A C 1
ATOM 712 O O . ALA A 1 93 ? 11.115 16.678 -7.912 1.00 43.41 93 ALA A O 1
ATOM 713 N N . MET A 1 94 ? 12.007 14.742 -8.587 1.00 38.44 94 MET A N 1
ATOM 714 C CA . MET A 1 94 ? 10.725 14.160 -8.970 1.00 38.44 94 MET A CA 1
ATOM 715 C C . MET A 1 94 ? 10.169 13.614 -7.664 1.00 38.44 94 MET A C 1
ATOM 717 O O . 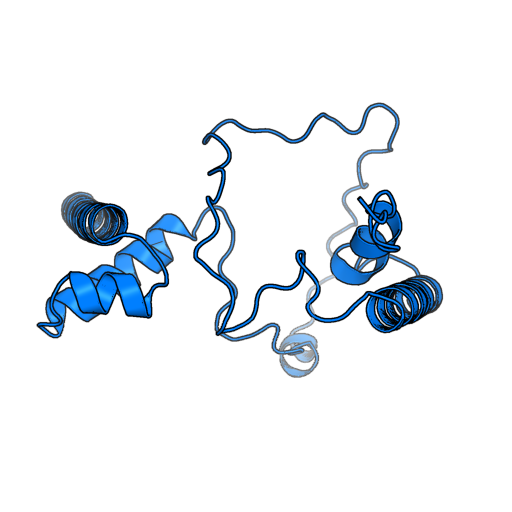MET A 1 94 ? 10.666 12.624 -7.138 1.00 38.44 94 MET A O 1
ATOM 721 N N . THR A 1 95 ? 9.228 14.347 -7.080 1.00 40.72 95 THR A N 1
ATOM 722 C CA . THR A 1 95 ? 8.498 13.965 -5.878 1.00 40.72 95 THR A CA 1
ATOM 723 C C .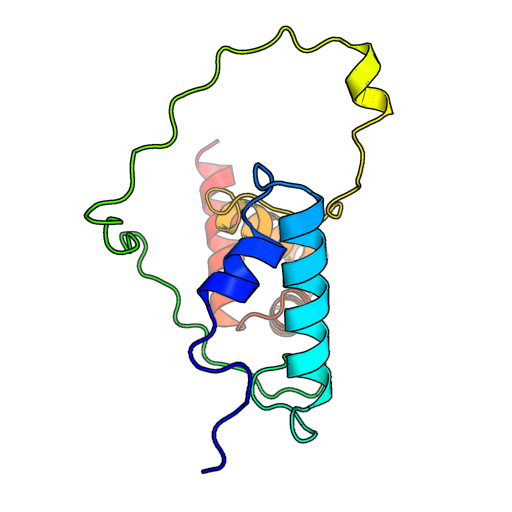 THR A 1 95 ? 7.659 12.730 -6.207 1.00 40.72 95 THR A C 1
ATOM 725 O O . THR A 1 95 ? 6.455 12.825 -6.423 1.00 40.72 95 THR A O 1
ATOM 728 N N . VAL A 1 96 ? 8.296 11.560 -6.298 1.00 41.41 96 VAL A N 1
ATOM 729 C CA . VAL A 1 96 ? 7.621 10.286 -6.046 1.00 41.41 96 VAL A CA 1
ATOM 730 C C . VAL A 1 96 ? 7.085 10.462 -4.633 1.00 41.41 96 VAL A C 1
ATOM 732 O O . VAL A 1 96 ? 7.865 10.778 -3.735 1.00 41.41 96 VAL A O 1
ATOM 735 N N . GLY A 1 97 ? 5.756 10.508 -4.528 1.00 41.38 97 GLY A N 1
ATOM 736 C CA . GLY A 1 97 ? 5.022 11.251 -3.506 1.00 41.38 97 GLY A CA 1
ATOM 737 C C . GLY A 1 97 ? 5.582 11.115 -2.094 1.00 41.38 97 GLY A C 1
ATOM 738 O O . GLY A 1 97 ? 6.164 10.098 -1.727 1.00 41.38 97 GLY A O 1
ATOM 739 N N . ARG A 1 98 ? 5.317 12.134 -1.276 1.00 43.81 98 ARG A N 1
ATOM 740 C CA . ARG A 1 98 ? 5.567 12.209 0.177 1.00 43.81 98 ARG A CA 1
ATOM 741 C C . ARG A 1 98 ? 5.106 10.962 0.973 1.00 43.81 98 ARG A C 1
ATOM 743 O O . ARG A 1 98 ? 5.421 10.850 2.151 1.00 43.81 98 ARG A O 1
ATOM 750 N N . ASP A 1 99 ? 4.410 10.052 0.298 1.00 51.69 99 ASP A N 1
ATOM 751 C CA . ASP A 1 99 ? 3.677 8.888 0.768 1.00 51.69 99 ASP A CA 1
ATOM 752 C C . ASP A 1 99 ? 4.340 7.540 0.389 1.00 51.69 99 ASP A C 1
ATOM 754 O O . ASP A 1 99 ? 3.815 6.486 0.743 1.00 51.69 99 ASP A O 1
ATOM 758 N N . TYR A 1 100 ? 5.480 7.517 -0.325 1.00 65.12 100 TYR A N 1
ATOM 759 C CA . TYR A 1 100 ? 6.186 6.253 -0.590 1.00 65.12 100 TYR A CA 1
ATOM 760 C C . TYR A 1 100 ? 6.947 5.760 0.649 1.00 65.12 100 TYR A C 1
ATOM 762 O O . TYR A 1 100 ? 7.870 6.417 1.135 1.00 65.12 100 TYR A O 1
ATOM 770 N N . VAL A 1 101 ? 6.608 4.553 1.108 1.00 65.94 101 VAL A N 1
ATOM 771 C CA . VAL A 1 101 ? 7.290 3.858 2.207 1.00 65.94 101 VAL A CA 1
ATOM 772 C C . VAL A 1 101 ? 7.956 2.571 1.683 1.00 65.94 101 VAL A C 1
ATOM 774 O O . VAL A 1 101 ? 7.262 1.735 1.083 1.00 65.94 101 VAL A O 1
ATOM 777 N N . PRO A 1 102 ? 9.275 2.379 1.911 1.00 68.94 102 PRO A N 1
ATOM 778 C CA . PRO A 1 102 ? 9.984 1.131 1.608 1.00 68.94 102 PRO A CA 1
ATOM 779 C C . PRO A 1 102 ? 9.298 -0.092 2.223 1.00 68.94 102 PRO A C 1
ATOM 781 O O . PRO A 1 102 ? 8.789 -0.005 3.337 1.00 68.94 102 PRO A O 1
ATOM 784 N N . THR A 1 103 ? 9.275 -1.222 1.511 1.00 75.56 103 THR A N 1
ATOM 785 C CA . THR A 1 103 ? 8.518 -2.427 1.906 1.00 75.56 103 THR A CA 1
ATOM 786 C C . THR A 1 103 ? 8.857 -2.921 3.312 1.00 75.56 103 THR A C 1
ATOM 788 O O . THR A 1 103 ? 7.946 -3.212 4.081 1.00 75.56 103 THR A O 1
ATOM 791 N N . ASP A 1 104 ? 10.140 -2.920 3.673 1.00 73.88 104 ASP A N 1
ATOM 792 C CA . ASP A 1 104 ? 10.664 -3.292 4.994 1.00 73.88 104 ASP A CA 1
ATOM 793 C C . ASP A 1 104 ? 10.202 -2.359 6.125 1.00 73.88 104 ASP A C 1
ATOM 795 O O . ASP A 1 104 ? 10.274 -2.719 7.293 1.00 73.88 104 ASP A O 1
ATOM 799 N N . ARG A 1 105 ? 9.702 -1.165 5.788 1.00 75.06 105 ARG A N 1
ATOM 800 C CA . ARG A 1 105 ? 9.252 -0.138 6.740 1.00 75.06 105 ARG A CA 1
ATOM 801 C C . ARG A 1 105 ? 7.750 0.115 6.713 1.00 75.06 105 ARG A C 1
ATOM 803 O O . ARG A 1 105 ? 7.271 0.972 7.454 1.00 75.06 105 ARG A O 1
ATOM 810 N N . ARG A 1 106 ? 6.996 -0.580 5.855 1.00 81.75 106 ARG A N 1
ATOM 811 C CA . ARG A 1 106 ? 5.548 -0.355 5.701 1.00 81.75 106 A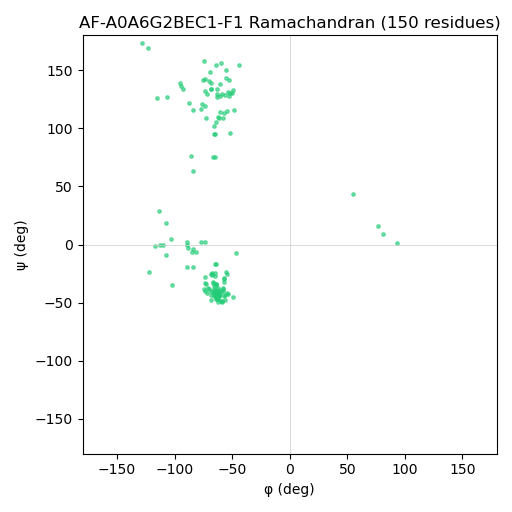RG A CA 1
ATOM 812 C C . ARG A 1 106 ? 4.784 -0.683 6.972 1.00 81.75 106 ARG A C 1
ATOM 814 O O . ARG A 1 106 ? 3.973 0.137 7.388 1.00 81.75 106 ARG A O 1
ATOM 821 N N . ALA A 1 107 ? 5.087 -1.821 7.598 1.00 84.56 107 ALA A N 1
ATOM 822 C CA . ALA A 1 107 ? 4.451 -2.227 8.848 1.00 84.56 107 ALA A CA 1
ATOM 823 C C . ALA A 1 107 ? 4.626 -1.151 9.931 1.00 84.56 107 ALA A C 1
ATOM 825 O O . ALA A 1 107 ? 3.645 -0.696 10.507 1.00 84.56 107 ALA A O 1
ATOM 826 N N . ASP A 1 108 ? 5.847 -0.649 10.115 1.00 85.12 108 ASP A N 1
ATOM 827 C CA . ASP A 1 108 ? 6.147 0.372 11.124 1.00 85.12 108 ASP A CA 1
ATOM 828 C C . ASP A 1 108 ? 5.514 1.730 10.805 1.00 85.12 108 ASP A C 1
ATOM 830 O O . ASP A 1 108 ? 5.019 2.425 11.696 1.00 85.12 108 ASP A O 1
ATOM 834 N N . ALA A 1 109 ? 5.520 2.132 9.532 1.00 84.94 109 ALA A N 1
ATOM 835 C CA . ALA A 1 109 ? 4.902 3.383 9.106 1.00 84.94 109 ALA A CA 1
ATOM 836 C C . ALA A 1 109 ? 3.378 3.351 9.289 1.00 84.94 109 ALA A C 1
ATOM 838 O O . ALA A 1 109 ? 2.798 4.318 9.783 1.00 84.94 109 ALA A O 1
ATOM 839 N N . TRP A 1 110 ? 2.733 2.237 8.938 1.00 89.38 110 TRP A N 1
ATOM 840 C CA . TRP A 1 110 ? 1.295 2.048 9.128 1.00 89.38 110 TRP A CA 1
ATOM 841 C C . TRP A 1 110 ? 0.921 1.892 10.600 1.00 89.38 110 TRP A C 1
ATOM 843 O O . TRP A 1 110 ? -0.066 2.484 11.029 1.00 89.38 110 TRP A O 1
ATOM 853 N N . ALA A 1 111 ? 1.735 1.196 11.394 1.00 91.69 111 ALA A N 1
ATOM 854 C CA . ALA A 1 111 ? 1.556 1.089 12.838 1.00 91.69 111 ALA A CA 1
ATOM 855 C C . ALA A 1 111 ? 1.614 2.467 13.506 1.00 91.69 111 ALA A C 1
ATOM 857 O O . ALA A 1 111 ? 0.758 2.814 14.321 1.00 91.69 111 ALA A O 1
ATOM 858 N N . ARG A 1 112 ? 2.568 3.311 13.096 1.00 90.25 112 ARG A N 1
ATOM 859 C CA . ARG A 1 112 ? 2.668 4.694 13.572 1.00 90.25 112 ARG A CA 1
ATOM 860 C C . ARG A 1 112 ? 1.444 5.526 13.200 1.00 90.25 112 ARG A C 1
ATOM 862 O O . ARG A 1 112 ? 0.898 6.194 14.071 1.00 90.25 112 ARG A O 1
ATOM 869 N N . ALA A 1 113 ? 0.993 5.451 11.949 1.00 89.56 113 ALA A N 1
ATOM 870 C CA . ALA A 1 113 ? -0.194 6.173 11.492 1.00 89.56 113 ALA A CA 1
ATOM 871 C C . ALA A 1 113 ? -1.466 5.725 12.241 1.00 89.56 113 ALA A C 1
ATOM 873 O O . ALA A 1 113 ? -2.255 6.560 12.685 1.00 89.56 113 ALA A O 1
ATOM 874 N N . ALA A 1 114 ? -1.638 4.415 12.449 1.00 91.44 114 ALA A N 1
ATOM 875 C 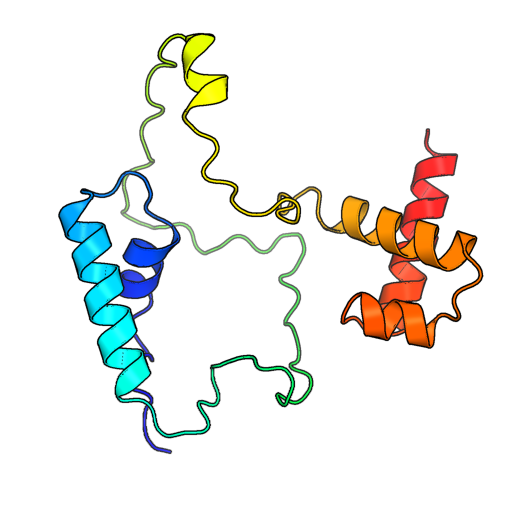CA . ALA A 1 114 ? -2.744 3.862 13.227 1.00 91.44 114 ALA A CA 1
ATOM 876 C C . ALA A 1 114 ? -2.706 4.348 14.686 1.00 91.44 114 ALA A C 1
ATOM 878 O O . ALA A 1 114 ? -3.724 4.790 15.219 1.00 91.44 114 ALA A O 1
ATOM 879 N N . ALA A 1 115 ? -1.526 4.350 15.314 1.00 93.12 115 ALA A N 1
ATOM 880 C CA . ALA A 1 115 ? -1.343 4.849 16.674 1.00 93.12 115 ALA A CA 1
ATOM 881 C C . ALA A 1 115 ? -1.587 6.363 16.802 1.00 93.12 115 ALA A C 1
ATOM 883 O O . ALA A 1 115 ? -2.125 6.803 17.816 1.00 93.12 115 ALA A O 1
ATOM 884 N N . GLU A 1 116 ? -1.227 7.167 15.797 1.00 93.56 116 GLU A N 1
ATOM 885 C CA . GLU A 1 116 ? -1.530 8.605 15.759 1.00 93.56 116 GLU A CA 1
ATOM 886 C C . GLU A 1 116 ? -3.040 8.861 15.687 1.00 93.56 116 GLU A C 1
ATOM 888 O O . GLU A 1 116 ? -3.562 9.695 16.429 1.00 93.56 116 GLU A O 1
ATOM 893 N N . HIS A 1 117 ? -3.765 8.109 14.855 1.00 94.06 117 HIS A N 1
ATOM 894 C CA . HIS A 1 117 ? -5.223 8.209 14.789 1.00 94.06 117 HIS A CA 1
ATOM 895 C C . HIS A 1 117 ? -5.903 7.735 16.078 1.00 94.06 117 HIS A C 1
ATOM 897 O O . HIS A 1 117 ? -6.819 8.403 16.563 1.00 94.06 117 HIS A O 1
ATOM 903 N N . ALA A 1 118 ? -5.420 6.646 16.680 1.00 94.94 118 ALA A N 1
ATOM 904 C CA . ALA A 1 118 ? -5.913 6.173 17.970 1.00 94.94 118 ALA A CA 1
ATOM 905 C C . ALA A 1 118 ? -5.656 7.198 19.089 1.00 94.94 118 ALA A C 1
ATOM 907 O O . ALA A 1 118 ? -6.548 7.484 19.885 1.00 94.94 118 ALA A O 1
ATOM 908 N N . ALA A 1 119 ? -4.471 7.819 19.117 1.00 93.31 119 ALA A N 1
ATOM 909 C CA . ALA A 1 119 ? -4.136 8.879 20.070 1.00 93.31 119 ALA A CA 1
ATOM 910 C C . ALA A 1 119 ? -4.987 10.147 19.877 1.00 93.31 119 ALA A C 1
ATOM 912 O O . ALA A 1 119 ? -5.239 10.869 20.840 1.00 93.31 119 ALA A O 1
ATOM 913 N N . ALA A 1 120 ? -5.472 10.396 18.658 1.00 94.88 120 ALA A N 1
ATOM 914 C CA . ALA A 1 120 ? -6.442 11.448 18.363 1.00 94.88 120 ALA A CA 1
ATOM 915 C C . ALA A 1 120 ? -7.890 11.087 18.768 1.00 94.88 120 ALA A C 1
ATOM 917 O O . ALA A 1 120 ? -8.802 11.875 18.520 1.00 94.88 120 ALA A O 1
ATOM 918 N N . GLY A 1 121 ? -8.118 9.917 19.377 1.00 96.31 121 GLY A N 1
ATOM 919 C CA . GLY A 1 121 ? -9.437 9.457 19.820 1.00 96.31 121 GLY A CA 1
ATOM 920 C C . GLY A 1 121 ? -10.333 8.939 18.693 1.00 96.31 121 GLY A C 1
ATOM 921 O O . GLY A 1 121 ? -11.545 8.828 18.879 1.00 96.31 121 GLY A O 1
ATOM 922 N N . MET A 1 122 ? -9.768 8.644 17.519 1.00 96.31 122 MET A N 1
ATOM 923 C CA . MET A 1 122 ? -10.528 8.102 16.394 1.00 96.31 122 MET A CA 1
ATOM 924 C C . MET A 1 122 ? -10.995 6.667 16.705 1.00 96.31 122 MET A C 1
ATOM 926 O O . MET A 1 122 ? -10.193 5.860 17.179 1.00 96.31 122 MET A O 1
ATOM 930 N N . PRO A 1 123 ? -12.268 6.313 16.440 1.00 97.00 123 PRO A N 1
ATOM 931 C CA . PRO A 1 123 ? -12.753 4.951 16.644 1.00 97.00 123 PRO A CA 1
ATOM 932 C C . PRO A 1 123 ? -12.124 3.984 15.634 1.00 97.00 123 PRO A C 1
ATOM 934 O O . PRO A 1 123 ? -11.873 4.351 14.486 1.00 97.00 123 PRO A O 1
ATOM 937 N N . LEU A 1 124 ? -11.927 2.728 16.047 1.00 94.25 124 LEU A N 1
ATOM 938 C CA . LEU A 1 124 ? -11.196 1.711 15.280 1.00 94.25 124 LEU A CA 1
ATOM 939 C C . LEU A 1 124 ? -11.717 1.529 13.843 1.00 94.25 124 LEU A C 1
ATOM 941 O O . LEU A 1 124 ? -10.918 1.496 12.911 1.00 94.25 124 LEU A O 1
ATOM 945 N N . ALA A 1 125 ? -13.039 1.509 13.654 1.00 93.19 125 ALA A N 1
ATOM 946 C CA . ALA A 1 125 ? -13.668 1.420 12.335 1.00 93.19 125 ALA A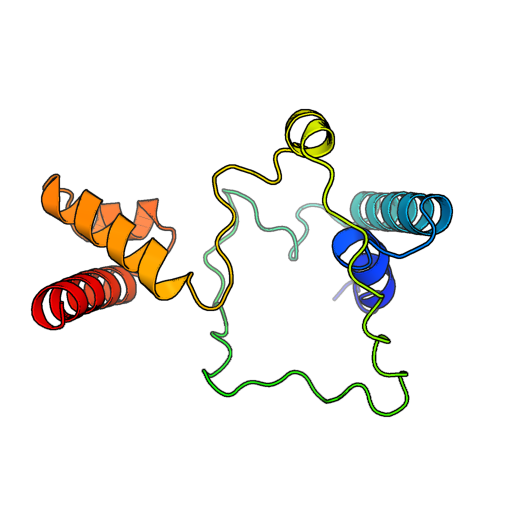 CA 1
ATOM 947 C C . ALA A 1 125 ? -13.260 2.566 11.387 1.00 93.19 125 ALA A C 1
ATOM 949 O O . ALA A 1 125 ? -12.977 2.330 10.216 1.00 93.19 125 ALA A O 1
ATOM 950 N N . GLN A 1 126 ? -13.148 3.800 11.894 1.00 90.88 126 GLN A N 1
ATOM 951 C CA . GLN A 1 126 ? -12.702 4.943 11.085 1.00 90.88 126 GLN A CA 1
ATOM 952 C C . GLN A 1 126 ? -11.201 4.893 10.791 1.00 90.88 126 GLN A C 1
ATOM 954 O O . GLN A 1 126 ? -10.773 5.325 9.723 1.00 90.88 126 GLN A O 1
ATOM 959 N N . ILE A 1 127 ? -10.394 4.359 11.713 1.00 90.31 127 ILE A N 1
ATOM 960 C CA . ILE A 1 127 ? -8.962 4.133 11.470 1.00 90.31 127 ILE A CA 1
ATOM 961 C C . ILE A 1 127 ? -8.792 3.114 10.339 1.00 90.31 127 ILE A C 1
ATOM 963 O O . ILE A 1 127 ? -8.024 3.352 9.409 1.00 90.31 127 ILE A O 1
ATOM 967 N N . ALA A 1 128 ? -9.540 2.011 10.400 1.00 87.44 128 ALA A N 1
ATOM 968 C CA . ALA A 1 128 ? -9.531 0.955 9.397 1.00 87.44 128 ALA A CA 1
ATOM 969 C C . ALA A 1 128 ? -9.932 1.483 8.010 1.00 87.44 128 ALA A C 1
ATOM 971 O O . ALA A 1 128 ? -9.197 1.292 7.043 1.00 87.44 128 ALA A O 1
ATOM 972 N N . GLU A 1 129 ? -11.030 2.240 7.929 1.00 85.62 129 GLU A N 1
ATOM 973 C CA . GLU A 1 129 ? -11.479 2.895 6.695 1.00 85.62 129 GLU A CA 1
ATOM 974 C C . GLU A 1 129 ? -10.411 3.846 6.135 1.00 85.62 129 GLU A C 1
ATOM 976 O O . GLU A 1 129 ? -10.042 3.769 4.962 1.00 85.62 129 GLU A O 1
ATOM 981 N N . ARG A 1 130 ? -9.847 4.710 6.986 1.00 82.94 130 ARG A N 1
ATOM 982 C CA . ARG A 1 130 ? -8.871 5.728 6.578 1.00 82.94 130 ARG A CA 1
ATOM 983 C C . ARG A 1 130 ? -7.548 5.134 6.101 1.00 82.94 130 ARG A C 1
ATOM 985 O O . ARG A 1 130 ? -6.917 5.699 5.211 1.00 82.94 130 ARG A O 1
ATOM 992 N N . LEU A 1 131 ? -7.136 4.012 6.685 1.00 85.12 131 LEU A N 1
ATOM 993 C CA . LEU A 1 131 ? -5.946 3.265 6.281 1.00 85.12 131 LEU A CA 1
ATOM 994 C C . LEU A 1 131 ? -6.237 2.223 5.191 1.00 85.12 131 LEU A C 1
ATOM 996 O O . LEU A 1 131 ? -5.303 1.589 4.709 1.00 85.12 131 LEU A O 1
ATOM 1000 N N . CYS A 1 132 ? -7.501 2.068 4.780 1.00 88.81 132 CYS A N 1
ATOM 1001 C CA . CYS A 1 132 ? -7.950 1.064 3.814 1.00 88.81 132 CYS A CA 1
ATOM 1002 C C . CYS A 1 132 ? -7.568 -0.375 4.220 1.00 88.81 132 CYS A C 1
ATOM 1004 O O . CYS A 1 132 ? -7.113 -1.165 3.393 1.00 88.81 132 CYS A O 1
ATOM 1006 N N . VAL A 1 133 ? -7.753 -0.715 5.498 1.00 88.19 133 VAL A N 1
ATOM 1007 C CA . VAL A 1 133 ? -7.500 -2.048 6.072 1.00 88.19 133 VAL A CA 1
ATOM 1008 C C . VAL A 1 133 ? -8.722 -2.553 6.846 1.00 88.19 133 VAL A C 1
ATOM 1010 O O . VAL A 1 133 ? -9.700 -1.832 7.022 1.00 88.19 133 VAL A O 1
ATOM 1013 N N . THR A 1 134 ? -8.687 -3.802 7.314 1.00 93.44 134 THR A N 1
ATOM 1014 C CA . THR A 1 134 ? -9.739 -4.333 8.199 1.00 93.44 134 THR A CA 1
ATOM 1015 C C . THR A 1 134 ? -9.609 -3.772 9.620 1.00 93.44 134 THR A C 1
ATOM 1017 O O . THR A 1 134 ? -8.520 -3.368 10.030 1.00 93.44 134 THR A O 1
ATOM 1020 N N . GLU A 1 135 ? -10.691 -3.788 10.407 1.00 92.81 135 GLU A N 1
ATOM 1021 C CA . GLU A 1 135 ? -10.640 -3.396 11.828 1.00 92.81 135 GLU A CA 1
ATOM 1022 C C . GLU A 1 135 ? -9.648 -4.240 12.632 1.00 92.81 135 GLU A C 1
ATOM 1024 O O . GLU A 1 135 ? -8.925 -3.701 13.470 1.00 92.81 135 GLU A O 1
ATOM 1029 N N . GLN A 1 136 ? -9.552 -5.537 12.323 1.00 93.69 136 GLN A N 1
ATOM 1030 C CA . GLN A 1 136 ? -8.575 -6.427 12.945 1.00 93.69 136 GLN A CA 1
ATOM 1031 C C . GLN A 1 136 ? -7.145 -5.972 12.633 1.00 93.69 136 GLN A C 1
ATOM 1033 O O . GLN A 1 136 ? -6.351 -5.775 13.544 1.00 93.69 136 GLN A O 1
ATOM 1038 N N . THR A 1 137 ? -6.837 -5.703 11.361 1.00 91.25 137 THR A N 1
ATOM 1039 C CA . THR A 1 137 ? -5.516 -5.198 10.955 1.00 91.25 137 THR A CA 1
ATOM 1040 C C . THR A 1 137 ? -5.201 -3.848 11.600 1.00 91.25 137 THR A C 1
ATOM 1042 O O . THR A 1 137 ? -4.069 -3.615 12.011 1.00 91.25 137 THR A O 1
ATOM 1045 N N . ALA A 1 138 ? -6.184 -2.951 11.720 1.00 90.69 138 ALA A N 1
ATOM 1046 C CA . ALA A 1 138 ? -5.996 -1.680 12.412 1.00 90.69 138 ALA A CA 1
ATOM 1047 C C . ALA A 1 138 ? -5.667 -1.884 13.903 1.00 90.69 138 ALA A C 1
ATOM 1049 O O . ALA A 1 138 ? -4.791 -1.196 14.427 1.00 90.69 138 ALA A O 1
ATOM 1050 N N . ALA A 1 139 ? -6.318 -2.843 14.571 1.00 92.81 139 ALA A N 1
ATOM 1051 C CA . ALA A 1 139 ? -6.013 -3.199 15.955 1.00 92.81 139 ALA A CA 1
ATOM 1052 C C . ALA A 1 139 ? -4.595 -3.773 16.086 1.00 92.81 139 ALA A C 1
ATOM 1054 O O . ALA A 1 139 ? -3.823 -3.300 16.920 1.00 92.81 139 ALA A O 1
ATOM 1055 N N . ASP A 1 140 ? -4.224 -4.708 15.209 1.00 94.44 140 ASP A N 1
ATOM 1056 C CA . ASP A 1 140 ? -2.896 -5.330 15.194 1.00 94.44 140 ASP A CA 1
ATOM 1057 C C . ASP A 1 140 ? -1.787 -4.281 14.981 1.00 94.44 140 ASP A C 1
ATOM 1059 O O . ASP A 1 140 ? -0.763 -4.298 15.664 1.00 94.44 140 ASP A O 1
ATOM 1063 N N . LEU A 1 141 ? -2.010 -3.307 14.090 1.00 92.25 141 LEU A N 1
ATOM 1064 C CA . LEU A 1 141 ? -1.096 -2.185 13.844 1.00 92.25 141 LEU A CA 1
ATOM 1065 C C . LEU A 1 141 ? -0.931 -1.276 15.075 1.00 92.25 141 LEU A C 1
ATOM 1067 O O . LEU A 1 141 ? 0.180 -0.823 15.359 1.00 92.25 141 LEU A O 1
ATOM 1071 N N . ILE A 1 142 ? -2.008 -1.019 15.824 1.00 93.81 142 ILE A N 1
ATOM 1072 C CA . ILE A 1 142 ? -1.945 -0.248 17.076 1.00 93.81 142 ILE A CA 1
ATOM 1073 C C . ILE A 1 142 ? -1.141 -1.015 18.131 1.00 93.81 142 ILE A C 1
ATOM 1075 O O . ILE A 1 142 ? -0.279 -0.425 18.787 1.00 93.81 142 ILE A O 1
ATOM 1079 N N . THR A 1 143 ? -1.373 -2.323 18.274 1.00 95.44 143 THR A N 1
ATOM 1080 C CA . THR A 1 143 ? -0.614 -3.178 19.197 1.00 95.44 143 THR A CA 1
ATOM 1081 C C . THR A 1 143 ? 0.867 -3.235 18.823 1.00 95.44 143 THR A C 1
ATOM 1083 O O . THR A 1 143 ? 1.719 -3.057 19.693 1.00 95.44 143 THR A O 1
ATOM 1086 N N . HIS A 1 144 ? 1.196 -3.387 17.537 1.00 92.00 144 HIS A N 1
ATOM 1087 C CA . HIS A 1 144 ? 2.580 -3.354 17.045 1.00 92.00 144 HIS A CA 1
ATOM 1088 C C . HIS A 1 144 ? 3.282 -2.040 17.416 1.00 92.00 144 HIS A C 1
ATOM 1090 O O . HIS A 1 144 ? 4.399 -2.045 17.932 1.00 92.00 144 HIS A O 1
ATOM 1096 N N . ALA A 1 145 ? 2.608 -0.898 17.243 1.00 92.69 145 ALA A N 1
ATOM 1097 C CA . ALA A 1 145 ? 3.156 0.404 17.625 1.00 92.69 145 ALA A CA 1
ATOM 1098 C C . ALA A 1 145 ? 3.402 0.544 19.138 1.00 92.69 145 ALA A C 1
ATOM 1100 O O . ALA A 1 145 ? 4.339 1.235 19.544 1.00 92.69 145 ALA A O 1
ATOM 1101 N N . GLN A 1 146 ? 2.568 -0.078 19.977 1.00 92.44 146 GLN A N 1
ATOM 1102 C CA . GLN A 1 146 ? 2.752 -0.095 21.433 1.00 92.44 146 GLN A CA 1
ATOM 1103 C C . GLN A 1 146 ? 3.978 -0.928 21.820 1.00 92.44 146 GLN A C 1
ATOM 1105 O O . GLN A 1 146 ? 4.848 -0.426 22.529 1.00 92.44 146 GLN A O 1
ATOM 1110 N N . GLN A 1 147 ? 4.108 -2.135 21.265 1.00 91.56 147 GLN A N 1
ATOM 1111 C CA . GLN A 1 147 ? 5.251 -3.022 21.508 1.00 91.56 147 GLN A CA 1
ATOM 1112 C C . GLN A 1 147 ? 6.586 -2.368 21.121 1.00 91.56 147 GLN A C 1
ATOM 1114 O O . GLN A 1 147 ? 7.576 -2.491 21.837 1.00 91.56 147 GLN A O 1
ATOM 1119 N N . GLN A 1 148 ? 6.620 -1.601 20.027 1.00 87.69 148 GLN A N 1
ATOM 1120 C CA . GLN A 1 148 ? 7.826 -0.874 19.617 1.00 87.69 148 GLN A CA 1
ATOM 1121 C C . GLN A 1 148 ? 8.241 0.238 20.584 1.00 87.69 148 GLN A C 1
ATOM 1123 O O . GLN A 1 148 ? 9.435 0.507 20.727 1.00 87.69 148 GLN A O 1
ATOM 1128 N N . ARG A 1 149 ? 7.279 0.891 21.247 1.00 87.56 149 ARG A N 1
ATOM 1129 C CA . ARG A 1 149 ? 7.572 1.908 22.268 1.00 87.56 149 ARG A CA 1
ATOM 1130 C C . ARG A 1 149 ? 8.110 1.287 23.548 1.00 87.56 149 ARG A C 1
ATOM 1132 O O . ARG A 1 149 ? 8.936 1.909 24.195 1.00 87.56 149 ARG A O 1
ATOM 1139 N N . GLU A 1 150 ? 7.643 0.095 23.899 1.00 85.44 150 GLU A N 1
ATOM 1140 C CA . GLU A 1 150 ? 8.129 -0.651 25.066 1.00 85.44 150 GLU A CA 1
ATOM 11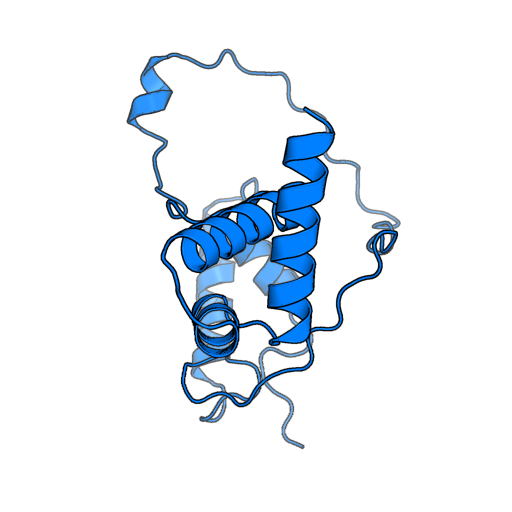41 C C . GLU A 1 150 ? 9.526 -1.242 24.838 1.00 85.44 150 GLU A C 1
ATOM 1143 O O . GLU A 1 150 ? 10.285 -1.420 25.787 1.00 85.44 150 GLU A O 1
ATOM 1148 N N . ALA A 1 151 ? 9.871 -1.532 23.582 1.00 78.75 151 ALA A N 1
ATOM 1149 C CA . ALA A 1 151 ? 11.175 -2.059 23.192 1.00 78.75 151 ALA A CA 1
ATOM 1150 C C . ALA A 1 151 ? 12.259 -0.981 22.960 1.00 78.75 151 ALA A C 1
ATOM 1152 O O . ALA A 1 151 ? 13.410 -1.344 22.704 1.00 78.75 151 ALA A O 1
ATOM 1153 N N . SER A 1 152 ? 11.904 0.311 23.008 1.00 70.06 152 SER A N 1
ATOM 1154 C CA . SER A 1 152 ? 12.809 1.462 22.807 1.00 70.06 152 SER A CA 1
ATOM 1155 C C . SER A 1 152 ? 13.201 2.121 24.126 1.00 70.06 152 SER A C 1
ATOM 1157 O O . SER A 1 152 ? 14.377 2.534 24.236 1.00 70.06 152 SER A O 1
#

Secondary structure (DSSP, 8-state):
-PPPTTTT-HHHHHHHHT-TTS-HHHHHHHHHHHHHHHHTSPSSPTT---TTSPPP------TT--PPP-TTSPP----------GGGGTT------TT---GGGHHHHHHHHHHHHHHTT--HHHHHHHHTS-HHHHHHHHHHHHHHHHT-

Sequence (152 aa):
MTALPCVGRSALYDLALFEEDADPRQRQQAVHRAAALCAGCPAPCPEKVTADSGPRELVLLEPDWMPPAREGQPEPKPTPRRKWSADRRKAAAMTVGRDYVPTDRRADAWARAAAEHAAAGMPLAQIAERLCVTEQTAADLITHAQQQREAS

Nearest PDB structures (foldseek):
  1trr-assembly1_A  TM=6.427E-01  e=1.808E+00  Escherichia coli
  6kon-assembly1_F  TM=2.758E-01  e=8.925E-01  Mycobacterium tuberculosis H37Rv